Protein AF-A0A2P1K3U8-F1 (afdb_monomer_lite)

Secondary structure (DSSP, 8-state):
-EEEPTT--HHHHHHHHHHHTTT--SS--GGGGGS-HHHH--EEEEEEEPTT-SS-EEEEEE--GGGS-TT-HHHHHHHHHSSGGG-TTEEEE--------

Radius of gyration: 13.91 Å; chains: 1; bounding box: 30×32×32 Å

InterPro domains:
  IPR017443 Ribulose bisphosphate carboxylase, large subunit, ferrodoxin-like N-terminal [PF02788] (1-101)
  IPR033966 RuBisCO [PTHR42704] (1-101)
  IPR036422 RuBisCO large subunit, N-terminal domain superfamily [G3DSA:3.30.70.150] (1-101)
  IPR036422 RuBisCO large subunit, N-terminal domain superfamily [SSF54966] (1-101)

Organism: NCBI:txid2115966

pLDDT: mean 97.35, std 1.33, range [89.94, 98.69]

Foldseek 3Di:
DFFFDPPQDVQNLLQLLQQQLWPHDPDDDPCCVVDPCVQTGKDQDDKADDPPDDRDIDTDIDGHPVQADPPCPPSNCCRNPNCSQVDPRTPGDDDDDDDDD

Sequence (101 aa):
RVTPQPGVPPEEAGAAVAAESSTGTWTTVWTDGLTSLDRYKGRCYRIERVVGEKDQYIAYVAYPLDLFEEGSVTNMFTSIVGNVFGFKALRALRLEDLRVP

Structure (mmCIF, N/CA/C/O backbone):
data_AF-A0A2P1K3U8-F1
#
_entry.id   AF-A0A2P1K3U8-F1
#
loop_
_atom_site.group_PDB
_atom_site.id
_atom_site.type_symbol
_atom_site.label_atom_id
_atom_site.label_alt_id
_atom_site.label_comp_id
_atom_site.label_asym_id
_atom_site.label_entity_id
_atom_site.label_seq_id
_atom_site.pdbx_PDB_ins_code
_atom_site.Cartn_x
_atom_site.Cartn_y
_atom_site.Cartn_z
_atom_site.occupancy
_atom_site.B_iso_or_equiv
_atom_site.auth_seq_id
_atom_site.auth_comp_id
_atom_site.auth_asym_id
_atom_site.auth_atom_id
_atom_site.pdbx_PDB_model_num
ATOM 1 N N . ARG A 1 1 ? -4.483 -7.759 6.659 1.00 97.75 1 ARG A N 1
ATOM 2 C CA . ARG A 1 1 ? -5.226 -7.304 7.856 1.00 97.75 1 ARG A CA 1
ATOM 3 C C . ARG A 1 1 ? -4.502 -6.125 8.485 1.00 97.75 1 ARG A C 1
ATOM 5 O O . ARG A 1 1 ? -3.336 -6.259 8.831 1.00 97.75 1 ARG A O 1
ATOM 12 N N . VAL A 1 2 ? -5.182 -4.990 8.599 1.00 98.06 2 VAL A N 1
ATOM 13 C CA . VAL A 1 2 ? -4.652 -3.702 9.057 1.00 98.06 2 VAL A CA 1
ATOM 14 C C . VAL A 1 2 ? -5.410 -3.279 10.313 1.00 98.06 2 VAL A C 1
ATOM 16 O O . VAL A 1 2 ? -6.641 -3.320 10.325 1.00 98.06 2 VAL A O 1
ATOM 19 N N . THR A 1 3 ? -4.682 -2.839 11.336 1.00 98.44 3 THR A N 1
ATOM 20 C CA . THR A 1 3 ? -5.242 -2.220 12.543 1.00 98.44 3 THR A CA 1
ATOM 21 C C . THR A 1 3 ? -4.656 -0.812 12.680 1.00 98.44 3 THR A C 1
ATOM 23 O O . THR A 1 3 ? -3.539 -0.671 13.187 1.00 98.44 3 THR A O 1
ATOM 26 N N . PRO A 1 4 ? -5.361 0.240 12.228 1.00 98.19 4 PRO A N 1
ATOM 27 C CA . PRO A 1 4 ? -4.877 1.617 12.319 1.00 98.19 4 PRO A CA 1
ATOM 28 C C . PRO A 1 4 ? -4.755 2.108 13.770 1.00 98.19 4 PRO A C 1
ATOM 30 O O . PRO A 1 4 ? -5.384 1.561 14.689 1.00 98.19 4 PRO A O 1
ATOM 33 N N . GLN A 1 5 ? -3.958 3.157 13.983 1.00 98.25 5 GLN A N 1
ATOM 34 C CA . GLN A 1 5 ? -4.006 3.945 15.217 1.00 98.25 5 GLN A CA 1
ATOM 35 C C . GLN A 1 5 ? -5.350 4.680 15.356 1.00 98.25 5 GLN A C 1
ATOM 37 O O . GLN A 1 5 ? -5.978 5.009 14.346 1.00 98.25 5 GLN A O 1
ATOM 42 N N . PRO A 1 6 ? -5.803 4.979 16.588 1.00 97.50 6 PRO A N 1
ATOM 43 C CA . PRO A 1 6 ? -6.962 5.840 16.799 1.00 97.50 6 PRO A CA 1
ATOM 44 C C . PRO A 1 6 ? -6.809 7.174 16.057 1.00 97.50 6 PRO A C 1
ATOM 46 O O . PRO A 1 6 ? -5.775 7.829 16.157 1.00 97.50 6 PRO A O 1
ATOM 49 N N . GLY A 1 7 ? -7.842 7.568 15.311 1.00 96.94 7 GLY A N 1
ATOM 50 C CA . GLY A 1 7 ? -7.846 8.801 14.517 1.00 96.94 7 GLY A CA 1
ATOM 51 C C . GLY A 1 7 ? -7.241 8.681 13.115 1.00 96.94 7 GLY A C 1
ATOM 52 O O . GLY A 1 7 ? -7.403 9.609 12.331 1.00 96.94 7 GLY A O 1
ATOM 53 N N . VAL A 1 8 ? -6.609 7.554 12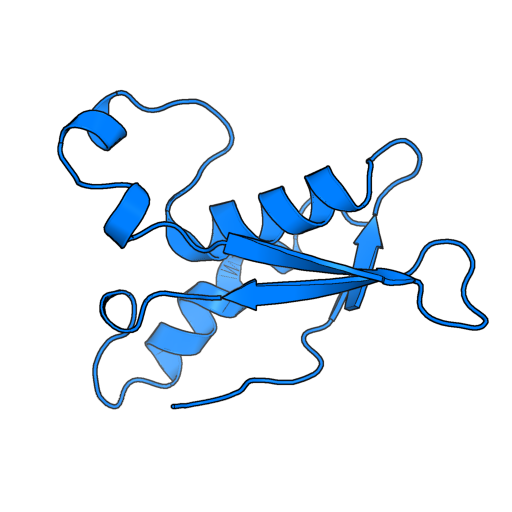.764 1.00 98.19 8 VAL A N 1
ATOM 54 C CA . VAL A 1 8 ? -6.150 7.284 11.392 1.00 98.19 8 VAL A CA 1
ATOM 55 C C . VAL A 1 8 ? -7.281 6.602 10.609 1.00 98.19 8 VAL A C 1
ATOM 57 O O . VAL A 1 8 ? -7.699 5.507 11.002 1.00 98.19 8 VAL A O 1
ATOM 60 N N . PRO A 1 9 ? -7.791 7.203 9.515 1.00 98.06 9 PRO A N 1
ATOM 61 C CA . PRO A 1 9 ? -8.798 6.565 8.671 1.00 98.06 9 PRO A CA 1
ATOM 62 C C . PRO A 1 9 ? -8.276 5.252 8.067 1.00 98.06 9 PRO A C 1
ATOM 64 O O . PRO A 1 9 ? -7.098 5.173 7.704 1.00 98.06 9 PRO A O 1
ATOM 67 N N . PRO A 1 10 ? -9.115 4.212 7.924 1.00 97.56 10 PRO A N 1
ATOM 68 C CA . PRO A 1 10 ? -8.686 2.960 7.309 1.00 97.56 10 PRO A CA 1
ATOM 69 C C . PRO A 1 10 ? -8.258 3.144 5.845 1.00 97.56 10 PRO A C 1
ATOM 71 O O . PRO A 1 10 ? -7.341 2.456 5.400 1.00 97.56 10 PRO A O 1
ATOM 74 N N . GLU A 1 11 ? -8.856 4.096 5.123 1.00 98.25 11 GLU A N 1
ATOM 75 C CA . GLU A 1 11 ? -8.476 4.480 3.760 1.00 98.25 11 GLU A CA 1
ATOM 76 C C . GLU A 1 11 ? -7.039 4.997 3.702 1.00 98.25 11 GLU A C 1
ATOM 78 O O . GLU A 1 11 ? -6.252 4.522 2.885 1.00 98.25 11 GLU A O 1
ATOM 83 N N . GLU A 1 12 ? -6.678 5.891 4.624 1.00 98.19 12 GLU A N 1
ATOM 84 C CA . GLU A 1 12 ? -5.324 6.435 4.743 1.00 98.19 12 GLU A CA 1
ATOM 85 C C . GLU A 1 12 ? -4.325 5.344 5.141 1.00 98.19 12 GLU A C 1
ATOM 87 O O . GLU A 1 12 ? -3.251 5.231 4.559 1.00 98.19 12 GLU A O 1
ATOM 92 N N . ALA A 1 13 ? -4.696 4.471 6.082 1.00 98.06 13 ALA A N 1
ATOM 93 C CA . ALA A 1 13 ? -3.859 3.344 6.482 1.00 98.06 13 ALA A CA 1
ATOM 94 C C . ALA A 1 13 ? -3.591 2.377 5.313 1.00 98.06 13 ALA A C 1
ATOM 96 O O . ALA A 1 13 ? -2.463 1.923 5.129 1.00 98.06 13 ALA A O 1
ATOM 97 N N . GLY A 1 14 ? -4.612 2.072 4.506 1.00 98.00 14 GLY A N 1
ATOM 98 C CA . GLY A 1 14 ? -4.469 1.243 3.309 1.00 98.00 14 GLY A CA 1
ATOM 99 C C . GLY A 1 14 ? -3.639 1.921 2.216 1.00 98.00 14 GLY A C 1
ATOM 100 O O . GLY A 1 14 ? -2.808 1.266 1.586 1.00 98.00 14 GLY A O 1
ATOM 101 N N . ALA A 1 15 ? -3.827 3.227 2.013 1.00 98.19 15 ALA A N 1
ATOM 102 C CA . ALA A 1 15 ? -3.049 4.017 1.064 1.00 98.19 15 ALA A CA 1
ATOM 103 C C . ALA A 1 15 ? -1.570 4.106 1.469 1.00 98.19 15 ALA A C 1
ATOM 105 O O . ALA A 1 15 ? -0.707 3.891 0.622 1.00 98.19 15 ALA A O 1
ATOM 106 N N . ALA A 1 16 ? -1.273 4.328 2.752 1.00 98.00 16 ALA A N 1
ATOM 107 C CA . ALA A 1 16 ? 0.089 4.367 3.280 1.00 98.00 16 ALA A CA 1
ATOM 108 C C . ALA A 1 16 ? 0.815 3.029 3.082 1.00 98.00 16 ALA A C 1
ATOM 110 O O . ALA A 1 16 ? 1.949 3.008 2.609 1.00 98.00 16 ALA A O 1
ATOM 111 N N . VAL A 1 17 ? 0.139 1.907 3.369 1.00 98.25 17 VAL A N 1
ATOM 112 C CA . VAL A 1 17 ? 0.684 0.567 3.101 1.00 98.25 17 VAL A CA 1
ATOM 113 C C . VAL A 1 17 ? 0.990 0.412 1.614 1.00 98.25 17 VAL A C 1
ATOM 115 O O . VAL A 1 17 ? 2.091 -0.001 1.276 1.00 98.25 17 VAL A O 1
ATOM 118 N N . ALA A 1 18 ? 0.059 0.766 0.722 1.00 98.31 18 ALA A N 1
ATOM 119 C CA . ALA A 1 18 ? 0.259 0.637 -0.722 1.00 98.31 18 ALA A CA 1
ATOM 120 C C . ALA A 1 18 ? 1.393 1.531 -1.251 1.00 98.31 18 ALA A C 1
ATOM 122 O O . ALA A 1 18 ? 2.176 1.091 -2.092 1.00 98.31 18 ALA A O 1
ATOM 123 N N . ALA A 1 19 ? 1.497 2.764 -0.758 1.00 97.81 19 ALA A N 1
ATOM 124 C CA . ALA A 1 19 ? 2.525 3.714 -1.161 1.00 97.81 19 ALA A CA 1
ATOM 125 C C . ALA A 1 19 ? 3.925 3.216 -0.773 1.00 97.81 19 ALA A C 1
ATOM 127 O O . ALA A 1 19 ? 4.784 3.064 -1.635 1.00 97.81 19 ALA A O 1
ATOM 128 N N . GLU A 1 20 ? 4.133 2.883 0.499 1.00 98.00 20 GLU A N 1
ATOM 129 C CA . GLU A 1 20 ? 5.462 2.588 1.066 1.00 98.00 20 GLU A CA 1
ATOM 130 C C . GLU A 1 20 ? 5.929 1.139 0.845 1.00 98.00 20 GLU A C 1
ATOM 132 O O . GLU A 1 20 ? 7.043 0.770 1.210 1.00 98.00 20 GLU A O 1
ATOM 137 N N . SER A 1 21 ? 5.090 0.317 0.212 1.00 98.25 21 SER A N 1
ATOM 138 C CA . SER A 1 21 ? 5.458 -0.993 -0.353 1.00 98.25 21 SER A CA 1
ATOM 139 C C . SER A 1 21 ? 5.594 -0.976 -1.882 1.00 98.25 21 SER A C 1
ATOM 141 O O . SER A 1 21 ? 5.736 -2.028 -2.506 1.00 98.25 21 SER A O 1
ATOM 143 N N . SER A 1 22 ? 5.530 0.207 -2.507 1.00 98.06 22 SER A N 1
ATOM 144 C CA . SER A 1 22 ? 5.732 0.376 -3.949 1.00 98.06 22 SER A CA 1
ATOM 145 C C . SER A 1 22 ? 6.682 1.532 -4.266 1.00 98.06 22 SER A C 1
ATOM 147 O O . SER A 1 22 ? 7.871 1.300 -4.456 1.00 98.06 22 SER A O 1
ATOM 149 N N . THR A 1 23 ? 6.187 2.770 -4.338 1.00 97.81 23 THR A N 1
ATOM 150 C CA . THR A 1 23 ? 6.950 3.919 -4.864 1.00 97.81 23 THR A CA 1
ATOM 151 C C . THR A 1 23 ? 6.865 5.188 -4.018 1.00 97.81 23 THR A C 1
ATOM 153 O O . THR A 1 23 ? 7.515 6.173 -4.348 1.00 97.81 23 THR A O 1
ATOM 156 N N . GLY A 1 24 ? 6.024 5.219 -2.985 1.00 96.56 24 GLY A N 1
ATOM 157 C CA . GLY A 1 24 ? 5.754 6.423 -2.201 1.00 96.56 24 GLY A CA 1
ATOM 158 C C . GLY A 1 24 ? 6.685 6.602 -1.004 1.00 96.56 24 GLY A C 1
ATOM 159 O O . GLY A 1 24 ? 7.270 5.647 -0.502 1.00 96.56 24 GLY A O 1
ATOM 160 N N . THR A 1 25 ? 6.770 7.844 -0.528 1.00 97.06 25 THR A N 1
ATOM 161 C CA . THR A 1 25 ? 7.406 8.212 0.743 1.00 97.06 25 THR A CA 1
ATOM 162 C C . THR A 1 25 ? 6.576 9.286 1.462 1.00 97.06 25 THR A C 1
ATOM 164 O O . THR A 1 25 ? 5.560 9.748 0.944 1.00 97.06 25 THR A O 1
ATOM 167 N N . TRP A 1 26 ? 7.002 9.708 2.652 1.00 96.38 26 TRP A N 1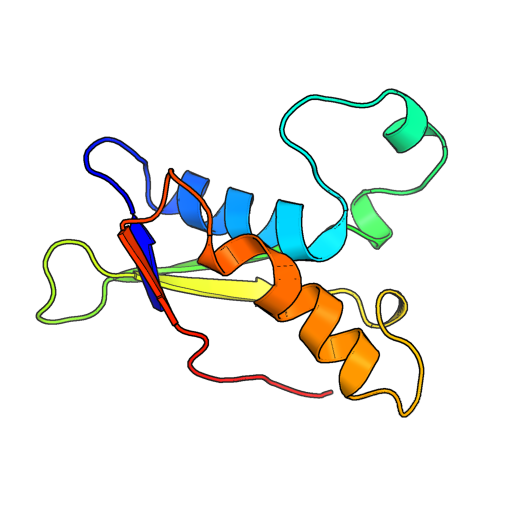
ATOM 168 C CA . TRP A 1 26 ? 6.269 10.604 3.559 1.00 96.38 26 TRP A CA 1
ATOM 169 C C . TRP A 1 26 ? 6.069 12.048 3.060 1.00 96.38 26 TRP A C 1
ATOM 171 O O . TRP A 1 26 ? 5.319 12.808 3.671 1.00 96.38 26 TRP A O 1
ATOM 181 N N . THR A 1 27 ? 6.748 12.454 1.989 1.00 97.44 27 THR A N 1
ATOM 182 C CA . THR A 1 27 ? 6.612 13.780 1.375 1.00 97.44 27 THR A CA 1
ATOM 183 C C . THR A 1 27 ? 6.671 13.664 -0.142 1.00 97.44 27 THR A C 1
ATOM 185 O O . THR A 1 27 ? 7.256 12.723 -0.677 1.00 97.44 27 THR A O 1
ATOM 188 N N . THR A 1 28 ? 6.080 14.624 -0.849 1.00 97.25 28 THR A N 1
ATOM 189 C CA . THR A 1 28 ? 6.138 14.666 -2.312 1.00 97.25 28 THR A CA 1
ATOM 190 C C . THR A 1 28 ? 7.576 14.844 -2.782 1.00 97.25 28 THR A C 1
ATOM 192 O O . THR A 1 28 ? 8.306 15.704 -2.283 1.00 97.25 28 THR A O 1
ATOM 195 N N . VAL A 1 29 ? 7.964 14.069 -3.791 1.00 97.81 29 VAL A N 1
ATOM 196 C CA . VAL A 1 29 ? 9.278 14.164 -4.422 1.00 97.81 29 VAL A CA 1
ATOM 197 C C . VAL A 1 29 ? 9.113 14.551 -5.886 1.00 97.81 29 VAL A C 1
ATOM 199 O O . VAL A 1 29 ? 8.316 13.982 -6.622 1.00 97.81 29 VAL A O 1
ATOM 202 N N . TRP A 1 30 ? 9.867 15.552 -6.338 1.00 97.94 30 TRP A N 1
ATOM 203 C CA . TRP A 1 30 ? 9.762 16.050 -7.717 1.00 97.94 30 TRP A CA 1
ATOM 204 C C . TRP A 1 30 ? 10.150 14.989 -8.761 1.00 97.94 30 TRP A C 1
ATOM 206 O O . TRP A 1 30 ? 9.704 15.047 -9.906 1.00 97.94 30 TRP A O 1
ATOM 216 N N . THR A 1 31 ? 10.961 14.006 -8.359 1.00 97.69 31 THR A N 1
ATOM 217 C CA . THR A 1 31 ? 11.404 12.887 -9.196 1.00 97.69 31 THR A CA 1
ATOM 218 C C . THR A 1 31 ? 10.263 11.977 -9.634 1.00 97.69 31 THR A C 1
ATOM 220 O O . THR A 1 31 ? 10.421 11.270 -10.624 1.00 97.69 31 THR A O 1
ATOM 223 N N . ASP A 1 32 ? 9.100 12.043 -8.980 1.00 96.81 32 ASP A N 1
ATOM 224 C CA . ASP A 1 32 ? 7.885 11.375 -9.451 1.00 96.81 32 ASP A CA 1
ATOM 225 C C . ASP A 1 32 ? 7.523 11.797 -10.883 1.00 96.81 32 ASP A C 1
ATOM 227 O O . ASP A 1 32 ? 7.033 10.983 -11.660 1.00 96.81 32 ASP A O 1
ATOM 231 N N . GLY A 1 33 ? 7.833 13.043 -11.269 1.00 97.12 33 GLY A N 1
ATOM 232 C CA . GLY A 1 33 ? 7.615 13.562 -12.623 1.00 97.12 33 GLY A CA 1
ATOM 233 C C . GLY A 1 33 ? 8.571 13.012 -13.689 1.00 97.12 33 GLY A C 1
ATOM 234 O O . GLY A 1 33 ? 8.373 13.281 -14.871 1.00 97.12 33 GLY A O 1
ATOM 235 N N . LEU A 1 34 ? 9.601 12.251 -13.299 1.00 98.00 34 LEU A N 1
ATOM 236 C CA . LEU A 1 34 ? 10.531 11.595 -14.228 1.00 98.00 34 LEU A CA 1
ATOM 237 C C . LEU A 1 34 ? 10.063 10.195 -14.649 1.00 98.00 34 LEU A C 1
ATOM 239 O O . LEU A 1 34 ? 10.655 9.589 -15.539 1.00 98.00 34 LEU A O 1
ATOM 243 N N . THR A 1 35 ? 9.019 9.671 -14.009 1.00 96.88 35 THR A N 1
ATOM 244 C CA . THR A 1 35 ? 8.454 8.350 -14.283 1.00 96.88 35 THR A CA 1
ATOM 245 C C . THR A 1 35 ? 6.930 8.425 -14.378 1.00 96.88 35 THR A C 1
ATOM 247 O O . THR A 1 35 ? 6.311 9.456 -14.127 1.00 96.88 35 THR A O 1
ATOM 250 N N . SER A 1 36 ? 6.290 7.327 -14.772 1.00 96.12 36 SER A N 1
ATOM 251 C CA . SER A 1 36 ? 4.832 7.225 -14.772 1.00 96.12 36 SER A CA 1
ATOM 252 C C . SER A 1 36 ? 4.358 6.594 -13.466 1.00 96.12 36 SER A C 1
ATOM 254 O O . SER A 1 36 ? 4.284 5.369 -13.350 1.00 96.12 36 SER A O 1
ATOM 256 N N . LEU A 1 37 ? 3.990 7.423 -12.483 1.00 95.38 37 LEU A N 1
ATOM 257 C CA . LEU A 1 37 ? 3.384 6.927 -11.241 1.00 95.38 37 LEU A CA 1
ATOM 258 C C . LEU A 1 37 ? 2.140 6.073 -11.506 1.00 95.38 37 LEU A C 1
ATOM 260 O O . LEU A 1 37 ? 1.904 5.098 -10.802 1.00 95.38 37 LEU A O 1
ATOM 264 N N . ASP A 1 38 ? 1.355 6.381 -12.539 1.00 94.00 38 ASP A N 1
ATOM 265 C CA . ASP A 1 38 ? 0.183 5.572 -12.879 1.00 94.00 38 ASP A CA 1
ATOM 266 C C . ASP A 1 38 ? 0.531 4.149 -13.320 1.00 94.00 38 ASP A C 1
ATOM 268 O O . ASP A 1 38 ? -0.279 3.238 -13.117 1.00 94.00 38 ASP A O 1
ATOM 272 N N . ARG A 1 39 ? 1.732 3.939 -13.864 1.00 96.19 39 ARG A N 1
ATOM 273 C CA . ARG A 1 39 ? 2.236 2.604 -14.174 1.00 96.19 39 ARG A CA 1
ATOM 274 C C . ARG A 1 39 ? 2.747 1.885 -12.933 1.00 96.19 39 ARG A C 1
ATOM 276 O O . ARG A 1 39 ? 2.420 0.717 -12.772 1.00 96.19 39 ARG A O 1
ATOM 283 N N . TYR A 1 40 ? 3.529 2.557 -12.087 1.00 97.31 40 TYR A N 1
ATOM 284 C CA . TYR A 1 40 ? 4.323 1.889 -11.046 1.00 97.31 40 TYR A CA 1
ATOM 285 C C . TYR A 1 40 ? 3.711 1.904 -9.641 1.00 97.31 40 TYR A C 1
ATOM 287 O O . TYR A 1 40 ? 4.094 1.082 -8.814 1.00 97.31 40 TYR A O 1
ATOM 295 N N . LYS A 1 41 ? 2.745 2.782 -9.345 1.00 97.56 41 LYS A N 1
ATOM 296 C CA . LYS A 1 41 ? 2.184 2.871 -7.990 1.00 97.56 41 LYS A CA 1
ATOM 297 C C . LYS A 1 41 ? 1.364 1.631 -7.624 1.00 97.56 41 LYS A C 1
ATOM 299 O O . LYS A 1 41 ? 0.456 1.226 -8.362 1.00 97.56 41 LYS A O 1
ATOM 304 N N . GLY A 1 42 ? 1.634 1.084 -6.441 1.00 97.88 42 GLY A N 1
ATOM 305 C CA . GLY A 1 42 ? 0.730 0.162 -5.766 1.00 97.88 42 GLY A CA 1
ATOM 306 C C . GLY A 1 42 ? -0.580 0.871 -5.418 1.00 97.88 42 GLY A C 1
ATOM 307 O O . GLY A 1 42 ? -0.602 2.072 -5.141 1.00 97.88 42 GLY A O 1
ATOM 308 N N . ARG A 1 43 ? -1.703 0.152 -5.465 1.00 98.25 43 ARG A N 1
ATOM 309 C CA . ARG A 1 43 ? -3.035 0.735 -5.231 1.00 98.25 43 ARG A CA 1
ATOM 310 C C . ARG A 1 43 ? -3.824 -0.087 -4.226 1.00 98.25 43 ARG A C 1
ATOM 312 O O . ARG A 1 43 ? -4.132 -1.247 -4.491 1.00 98.25 43 ARG A O 1
ATOM 319 N N . CYS A 1 44 ? -4.213 0.532 -3.114 1.00 98.44 44 CYS A N 1
ATOM 320 C CA . CYS A 1 44 ? -5.274 -0.000 -2.264 1.00 98.44 44 CYS A CA 1
ATOM 321 C C . CYS A 1 44 ? -6.619 0.239 -2.965 1.00 98.44 44 CYS A C 1
ATOM 323 O O . CYS A 1 44 ? -7.027 1.387 -3.128 1.00 98.44 44 CYS A O 1
ATOM 325 N N . TYR A 1 45 ? -7.276 -0.820 -3.439 1.00 98.19 45 TYR A N 1
ATOM 326 C CA . TYR A 1 45 ? -8.482 -0.699 -4.277 1.00 98.19 45 TYR A CA 1
ATOM 327 C C . TYR A 1 45 ? -9.773 -1.118 -3.568 1.00 98.19 45 TYR A C 1
ATOM 329 O O . TYR A 1 45 ? -10.866 -0.849 -4.065 1.00 98.19 45 TYR A O 1
ATOM 337 N N . ARG A 1 46 ? -9.667 -1.799 -2.425 1.00 98.31 46 ARG A N 1
ATOM 338 C CA . ARG A 1 46 ? -10.808 -2.244 -1.619 1.00 98.31 46 ARG A CA 1
ATOM 339 C C . ARG A 1 46 ? -10.393 -2.325 -0.161 1.00 98.31 46 ARG A C 1
ATOM 341 O O . ARG A 1 46 ? -9.293 -2.782 0.149 1.00 98.31 46 ARG A O 1
ATOM 348 N N . ILE A 1 47 ? -11.288 -1.904 0.724 1.00 98.25 47 ILE A N 1
ATOM 349 C CA . ILE A 1 47 ? -11.116 -1.997 2.171 1.00 98.25 47 ILE A CA 1
ATOM 350 C C . ILE A 1 47 ? -12.407 -2.529 2.766 1.00 98.25 47 ILE A C 1
ATOM 352 O O . ILE A 1 47 ? -13.488 -2.029 2.466 1.00 98.25 47 ILE A O 1
ATOM 356 N N . GLU A 1 48 ? -12.287 -3.538 3.618 1.00 98.00 48 GLU A N 1
ATOM 357 C CA . GLU A 1 48 ? -13.428 -4.168 4.273 1.00 98.00 48 GLU A CA 1
ATOM 358 C C . GLU A 1 48 ? -13.223 -4.247 5.769 1.00 98.00 48 GLU A C 1
ATOM 360 O O . GLU A 1 48 ? -12.114 -4.484 6.244 1.00 98.00 48 GLU A O 1
ATOM 365 N N . ARG A 1 49 ? -14.306 -4.087 6.526 1.00 97.44 49 ARG A N 1
ATOM 366 C CA . ARG A 1 49 ? -14.282 -4.333 7.965 1.00 97.44 49 ARG A CA 1
ATOM 367 C C . ARG A 1 49 ? -14.181 -5.825 8.241 1.00 97.44 49 ARG A C 1
ATOM 369 O O . ARG A 1 49 ? -14.883 -6.626 7.631 1.0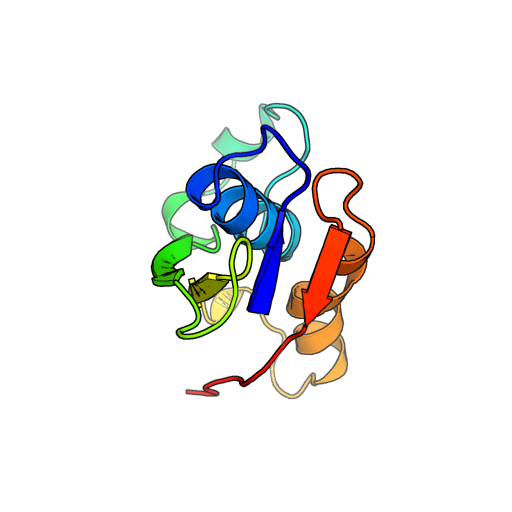0 97.44 49 ARG A O 1
ATOM 376 N N . VAL A 1 50 ? -13.351 -6.187 9.211 1.00 97.81 50 VAL A N 1
ATOM 377 C CA . VAL A 1 50 ? -13.340 -7.546 9.750 1.00 97.81 50 VAL A CA 1
ATOM 378 C C . VAL A 1 50 ? -14.560 -7.711 10.657 1.00 97.81 50 VAL A C 1
ATOM 380 O O . VAL A 1 50 ? -14.714 -6.996 11.645 1.00 97.81 50 VAL A O 1
ATOM 383 N N . VAL A 1 51 ? -15.437 -8.659 10.329 1.00 95.44 51 VAL A N 1
ATOM 384 C CA . VAL A 1 51 ? -16.622 -8.962 11.145 1.00 95.44 51 VAL A CA 1
ATOM 385 C C . VAL A 1 51 ? -16.189 -9.450 12.530 1.00 95.44 51 VAL A C 1
ATOM 387 O O . VAL A 1 51 ? -15.330 -10.319 12.641 1.00 95.44 51 VAL A O 1
ATOM 390 N N . GLY A 1 52 ? -16.791 -8.891 13.582 1.00 95.00 52 GLY A N 1
ATOM 391 C CA . GLY A 1 52 ? -16.477 -9.226 14.977 1.00 95.00 52 GLY A CA 1
ATOM 392 C C . GLY A 1 52 ? -15.330 -8.417 15.592 1.00 95.00 52 GLY A C 1
ATOM 393 O O . GLY A 1 52 ? -15.152 -8.461 16.804 1.00 95.00 52 GLY A O 1
ATOM 394 N N . GLU A 1 53 ? -14.609 -7.622 14.800 1.00 95.44 53 GLU A N 1
ATOM 395 C CA . GLU A 1 53 ? -13.518 -6.764 15.265 1.00 95.44 53 GLU A CA 1
ATOM 396 C C . GLU A 1 53 ? -13.904 -5.283 15.151 1.00 95.44 53 GLU A C 1
ATOM 398 O O . GLU A 1 53 ? -14.509 -4.854 14.169 1.00 95.44 53 GLU A O 1
ATOM 403 N N . LYS A 1 54 ? -13.549 -4.470 16.153 1.00 89.94 54 LYS A N 1
ATOM 404 C CA . LYS A 1 54 ? -13.972 -3.057 16.202 1.00 89.94 54 LYS A CA 1
ATOM 405 C C . LYS A 1 54 ? -13.196 -2.160 15.227 1.00 89.94 54 LYS A C 1
ATOM 407 O O . LYS A 1 54 ? -13.794 -1.324 14.554 1.00 89.94 54 LYS A O 1
ATOM 412 N N . ASP A 1 55 ? -11.878 -2.355 15.157 1.00 94.94 55 ASP A N 1
ATOM 413 C CA . ASP A 1 55 ? -10.940 -1.453 14.471 1.00 94.94 55 ASP A CA 1
ATOM 414 C C . ASP A 1 55 ? -10.006 -2.194 13.494 1.00 94.94 55 ASP A C 1
ATOM 416 O O . ASP A 1 55 ? -8.899 -1.728 13.218 1.00 94.94 55 ASP A O 1
ATOM 420 N N . GLN A 1 56 ? -10.411 -3.371 13.009 1.00 98.06 56 GLN A N 1
ATOM 421 C CA . GLN A 1 56 ? -9.617 -4.152 12.060 1.00 98.06 56 GLN A CA 1
ATOM 422 C C . GLN A 1 56 ? -10.243 -4.166 10.672 1.00 98.06 56 GLN A C 1
ATOM 424 O O . GLN A 1 56 ? -11.461 -4.283 10.510 1.00 98.06 56 GLN A O 1
ATOM 429 N N . TYR A 1 57 ? -9.373 -4.115 9.668 1.00 98.44 57 TYR A N 1
ATOM 430 C CA . TYR A 1 57 ? -9.758 -4.034 8.269 1.00 98.44 57 TYR A CA 1
ATOM 431 C C . TYR A 1 57 ? -8.938 -5.001 7.408 1.00 98.44 57 TYR A C 1
ATOM 433 O O . TYR A 1 57 ? -7.783 -5.317 7.711 1.00 98.44 57 TYR A O 1
ATOM 441 N N . ILE A 1 58 ? -9.511 -5.462 6.303 1.00 98.56 58 ILE A N 1
ATOM 442 C CA . ILE A 1 58 ? -8.782 -6.098 5.207 1.00 98.56 58 ILE A CA 1
ATOM 443 C C . ILE A 1 58 ? -8.610 -5.052 4.112 1.00 98.56 58 ILE A C 1
ATOM 445 O O . ILE A 1 58 ? -9.586 -4.631 3.502 1.00 98.56 58 ILE A O 1
ATOM 449 N N . ALA A 1 59 ? -7.369 -4.620 3.896 1.00 98.44 59 ALA A N 1
ATOM 450 C CA . ALA A 1 59 ? -6.994 -3.764 2.779 1.00 98.44 59 ALA A CA 1
ATOM 451 C C . ALA A 1 59 ? -6.448 -4.638 1.647 1.00 98.44 59 ALA A C 1
ATOM 453 O O . ALA A 1 59 ? -5.537 -5.439 1.871 1.00 98.44 59 ALA A O 1
ATOM 454 N N . TYR A 1 60 ? -7.010 -4.484 0.453 1.00 98.69 60 TYR A N 1
ATOM 455 C CA . TYR A 1 60 ? -6.579 -5.183 -0.749 1.00 98.69 60 TYR A CA 1
ATOM 456 C C . TYR A 1 60 ? -5.699 -4.255 -1.580 1.00 98.69 60 TYR A C 1
ATOM 458 O O . TYR A 1 60 ? -6.158 -3.208 -2.043 1.00 98.69 60 TYR A O 1
ATOM 466 N N . VAL A 1 61 ? -4.442 -4.653 -1.776 1.00 98.62 61 VAL A N 1
ATOM 467 C CA .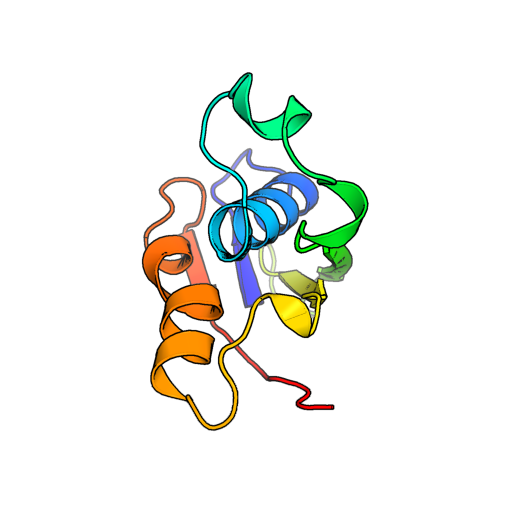 VAL A 1 61 ? -3.442 -3.877 -2.516 1.00 98.62 61 VAL A CA 1
ATOM 468 C C . VAL A 1 61 ? -3.076 -4.606 -3.805 1.00 98.62 61 VAL A C 1
ATOM 470 O O . VAL A 1 61 ? -2.810 -5.806 -3.787 1.00 98.62 61 VAL A O 1
ATOM 473 N N . ALA A 1 62 ? -3.089 -3.883 -4.922 1.00 98.56 62 ALA A N 1
ATOM 474 C CA . ALA A 1 62 ? -2.632 -4.365 -6.220 1.00 98.56 62 ALA A CA 1
ATOM 475 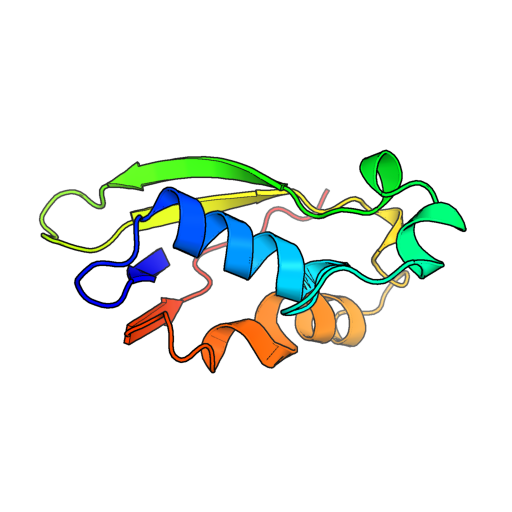C C . ALA A 1 62 ? -1.276 -3.741 -6.565 1.00 98.56 62 ALA A C 1
ATOM 477 O O . ALA A 1 62 ? -1.116 -2.522 -6.458 1.00 98.56 62 ALA A O 1
ATOM 478 N N . TYR A 1 63 ? -0.339 -4.574 -7.019 1.00 98.56 63 TYR A N 1
ATOM 479 C CA . TYR A 1 63 ? 1.005 -4.181 -7.435 1.00 98.56 63 TYR A CA 1
ATOM 480 C C . TYR A 1 63 ? 1.197 -4.484 -8.929 1.00 98.56 63 TYR A C 1
ATOM 482 O O . TYR A 1 63 ? 0.829 -5.577 -9.369 1.00 98.56 63 TYR A O 1
ATOM 490 N N . PRO A 1 64 ? 1.748 -3.552 -9.722 1.00 98.06 64 PRO A N 1
ATOM 491 C CA . PRO A 1 64 ? 2.184 -3.833 -11.089 1.00 98.06 64 PRO A CA 1
ATOM 492 C C . PRO A 1 64 ? 3.261 -4.927 -11.124 1.00 98.06 64 PRO A C 1
ATOM 494 O O . PRO A 1 64 ? 4.157 -4.924 -10.283 1.00 98.06 64 PRO A O 1
ATOM 497 N N . LEU A 1 65 ? 3.197 -5.833 -12.109 1.00 97.94 65 LEU A N 1
ATOM 498 C CA . LEU A 1 65 ? 4.159 -6.939 -12.240 1.00 97.94 65 LEU A CA 1
ATOM 499 C C . LEU A 1 65 ? 5.599 -6.435 -12.417 1.00 97.94 65 LEU A C 1
ATOM 501 O O . LEU A 1 65 ? 6.508 -6.978 -11.804 1.00 97.94 65 LEU A O 1
ATOM 505 N N . ASP A 1 66 ? 5.774 -5.345 -13.169 1.00 97.56 66 ASP A N 1
ATOM 506 C CA . ASP A 1 66 ? 7.070 -4.715 -13.459 1.00 97.56 66 ASP A CA 1
ATOM 507 C C . ASP A 1 66 ? 7.826 -4.202 -12.212 1.00 97.56 66 ASP A C 1
ATOM 509 O O . ASP A 1 66 ? 8.962 -3.753 -12.336 1.00 97.56 66 ASP A O 1
ATOM 513 N N . LEU A 1 67 ? 7.208 -4.206 -11.022 1.00 97.56 67 LEU A N 1
ATOM 514 C CA . LEU A 1 67 ? 7.902 -3.891 -9.767 1.00 97.56 67 LEU A CA 1
ATOM 515 C C . LEU A 1 67 ? 8.786 -5.038 -9.268 1.00 97.56 67 LEU A C 1
ATOM 517 O O . LEU A 1 67 ? 9.628 -4.810 -8.398 1.00 97.56 67 LEU A O 1
ATOM 521 N N . PHE A 1 68 ? 8.557 -6.255 -9.760 1.00 98.31 68 PHE A N 1
ATOM 522 C CA . PHE A 1 68 ? 9.153 -7.460 -9.210 1.00 98.31 68 PHE A CA 1
ATOM 523 C C . PHE A 1 68 ? 10.194 -8.056 -10.148 1.00 98.31 68 PHE A C 1
ATOM 525 O O . PHE A 1 68 ? 9.963 -8.216 -11.342 1.00 98.31 68 PHE A O 1
ATOM 532 N N . GLU A 1 69 ? 11.330 -8.424 -9.569 1.00 98.50 69 GLU A N 1
ATOM 533 C CA . GLU A 1 69 ? 12.397 -9.151 -10.255 1.00 98.50 69 GLU A CA 1
ATOM 534 C C . GLU A 1 69 ? 11.976 -10.604 -10.531 1.00 98.50 69 GLU A C 1
ATOM 536 O O . GLU A 1 69 ? 11.473 -11.308 -9.645 1.00 98.50 69 GLU A O 1
ATOM 541 N N . GLU A 1 70 ? 12.209 -11.082 -11.755 1.00 98.25 70 GLU A N 1
ATOM 542 C CA . GLU A 1 70 ? 11.832 -12.433 -12.154 1.00 98.25 70 GLU A CA 1
ATOM 543 C C . GLU A 1 70 ? 12.548 -13.505 -11.316 1.00 98.25 70 GLU A C 1
ATOM 545 O O . GLU A 1 70 ? 13.764 -13.503 -11.140 1.00 98.25 70 GLU A O 1
ATOM 550 N N . GLY A 1 71 ? 11.782 -14.472 -10.798 1.00 97.31 71 GLY A N 1
ATOM 551 C CA . GLY A 1 71 ? 12.324 -15.589 -10.013 1.00 97.31 71 GLY A CA 1
ATOM 552 C C . GLY A 1 71 ? 12.812 -15.222 -8.604 1.00 97.31 71 GLY A C 1
ATOM 553 O O . GLY A 1 71 ? 13.345 -16.087 -7.908 1.00 97.31 71 GLY A O 1
ATOM 554 N N . SER A 1 72 ? 12.607 -13.981 -8.148 1.00 98.06 72 SER A N 1
ATOM 555 C CA . SER A 1 72 ? 13.147 -13.472 -6.883 1.00 98.06 72 SER A CA 1
ATOM 556 C C . SER A 1 72 ? 12.063 -13.320 -5.810 1.00 98.06 72 SER A C 1
ATOM 558 O O . SER A 1 72 ? 11.446 -12.268 -5.634 1.00 98.06 72 SER A O 1
ATOM 560 N N . VAL A 1 73 ? 11.852 -14.379 -5.018 1.00 97.69 73 VAL A N 1
ATOM 561 C CA . VAL A 1 73 ? 10.973 -14.313 -3.828 1.00 97.69 73 VAL A CA 1
ATOM 562 C C . VAL A 1 73 ? 11.483 -13.265 -2.835 1.00 97.69 73 VAL A C 1
ATOM 564 O O . VAL A 1 73 ? 10.688 -12.576 -2.198 1.00 97.69 73 VAL A O 1
ATOM 567 N N . THR A 1 74 ? 12.806 -13.107 -2.737 1.00 98.19 74 THR A N 1
ATOM 568 C CA . THR A 1 74 ? 13.445 -12.085 -1.905 1.00 98.19 74 THR A CA 1
ATOM 569 C C . THR A 1 74 ? 12.980 -10.689 -2.300 1.00 98.19 74 THR A C 1
ATOM 571 O O . THR A 1 74 ? 12.467 -9.975 -1.444 1.00 98.19 74 THR A O 1
ATOM 574 N N . ASN A 1 75 ? 13.082 -10.321 -3.583 1.00 98.25 75 ASN A N 1
ATOM 575 C CA . ASN A 1 75 ? 12.639 -9.016 -4.068 1.00 98.25 75 ASN A CA 1
ATOM 576 C C . ASN A 1 75 ? 11.146 -8.778 -3.781 1.00 98.25 75 ASN A C 1
ATOM 578 O O . ASN A 1 75 ? 10.782 -7.733 -3.241 1.00 98.25 75 ASN A O 1
ATOM 582 N N . MET A 1 76 ? 10.297 -9.781 -4.036 1.00 97.94 76 MET A N 1
ATOM 583 C CA . MET A 1 76 ? 8.861 -9.689 -3.760 1.00 97.94 76 MET A CA 1
ATOM 584 C C . MET A 1 76 ? 8.568 -9.378 -2.285 1.00 97.94 76 MET A C 1
ATOM 586 O O . MET A 1 76 ? 7.782 -8.478 -1.981 1.00 97.94 76 MET A O 1
ATOM 590 N N . PHE A 1 77 ? 9.210 -10.088 -1.353 1.00 97.50 77 PHE A N 1
ATOM 591 C CA . PHE A 1 77 ? 9.010 -9.854 0.079 1.00 97.50 77 PHE A CA 1
ATOM 592 C C . PHE A 1 77 ? 9.639 -8.538 0.552 1.00 97.50 77 PHE A C 1
ATOM 594 O O . PHE A 1 77 ? 9.046 -7.860 1.393 1.00 97.50 77 PHE A O 1
ATOM 601 N N . THR A 1 78 ? 10.782 -8.129 -0.003 1.00 97.75 78 THR A N 1
ATOM 602 C CA . THR A 1 78 ? 11.388 -6.826 0.306 1.00 97.75 78 THR A CA 1
ATOM 603 C C . THR A 1 78 ? 10.420 -5.682 0.010 1.00 97.75 78 THR A C 1
ATOM 605 O O . THR A 1 78 ? 10.279 -4.793 0.846 1.00 97.75 78 THR A O 1
ATOM 608 N N . SER A 1 79 ? 9.697 -5.736 -1.109 1.00 96.50 79 SER A N 1
ATOM 609 C CA . SER A 1 79 ? 8.690 -4.725 -1.447 1.00 96.50 79 SER A CA 1
ATOM 610 C C . SER A 1 79 ? 7.442 -4.825 -0.561 1.00 96.50 79 SER A C 1
ATOM 612 O O . SER A 1 79 ? 7.067 -3.860 0.100 1.00 96.50 79 SER A O 1
ATOM 614 N N . ILE A 1 80 ? 6.806 -6.002 -0.490 1.00 96.94 80 ILE A N 1
ATOM 615 C CA . ILE A 1 80 ? 5.469 -6.152 0.120 1.00 96.94 80 ILE A CA 1
ATOM 616 C C . ILE A 1 80 ? 5.497 -6.039 1.649 1.00 96.94 80 ILE A C 1
ATOM 618 O O . ILE A 1 80 ? 4.554 -5.513 2.246 1.00 96.94 80 ILE A O 1
ATOM 622 N N . VAL A 1 81 ? 6.539 -6.559 2.304 1.00 95.69 81 VAL A N 1
ATOM 623 C CA . VAL A 1 81 ? 6.598 -6.631 3.774 1.00 95.69 81 VAL A CA 1
ATOM 624 C C . VAL A 1 81 ? 7.779 -5.884 4.391 1.00 95.69 81 VAL A C 1
ATOM 626 O O . VAL A 1 81 ? 7.882 -5.868 5.614 1.00 95.69 81 VAL A O 1
ATOM 629 N N . GLY A 1 82 ? 8.638 -5.245 3.587 1.00 94.00 82 GLY A N 1
ATOM 630 C CA . GLY A 1 82 ? 9.904 -4.664 4.050 1.00 94.00 82 GLY A CA 1
ATOM 631 C C . GLY A 1 82 ? 9.752 -3.644 5.178 1.00 94.00 82 GLY A C 1
ATOM 632 O O . GLY A 1 82 ? 10.227 -3.875 6.287 1.00 94.00 82 GLY A O 1
ATOM 633 N N . ASN A 1 83 ? 9.066 -2.528 4.911 1.00 95.06 83 ASN A N 1
ATOM 634 C CA . ASN A 1 83 ? 8.997 -1.398 5.853 1.00 95.06 83 ASN A CA 1
ATOM 635 C C . ASN A 1 83 ? 7.621 -1.224 6.513 1.00 95.06 83 ASN A C 1
ATOM 637 O O . ASN A 1 83 ? 7.515 -0.748 7.646 1.00 95.06 83 ASN A O 1
ATOM 641 N N . VAL A 1 84 ? 6.549 -1.624 5.822 1.00 95.94 84 VAL A N 1
ATOM 642 C CA . VAL A 1 84 ? 5.163 -1.251 6.163 1.00 95.94 84 VAL A CA 1
ATOM 643 C C . VAL A 1 84 ? 4.676 -1.771 7.520 1.00 95.94 84 VAL A C 1
ATOM 645 O O . VAL A 1 84 ? 3.786 -1.182 8.128 1.00 95.94 84 VAL A O 1
ATOM 648 N N . PHE A 1 85 ? 5.286 -2.834 8.050 1.00 96.50 85 PHE A N 1
ATOM 649 C CA . PHE A 1 85 ? 4.935 -3.397 9.361 1.00 96.50 85 PHE A CA 1
ATOM 650 C C . PHE A 1 85 ? 5.401 -2.528 10.539 1.00 96.50 85 PHE A C 1
ATOM 652 O O . PHE A 1 85 ? 4.864 -2.660 11.636 1.00 96.50 85 PHE A O 1
ATOM 659 N N . GLY A 1 86 ? 6.365 -1.627 10.320 1.00 95.25 86 GLY A N 1
ATOM 660 C CA . GLY A 1 86 ? 6.894 -0.707 11.332 1.00 95.25 86 GLY A CA 1
ATOM 661 C C . GLY A 1 86 ? 6.221 0.670 11.364 1.00 95.25 86 GLY A C 1
ATOM 662 O O . GLY A 1 86 ? 6.686 1.560 12.078 1.00 95.25 86 GLY A O 1
ATOM 663 N N . PHE A 1 87 ? 5.159 0.887 10.582 1.00 95.31 87 PHE A N 1
ATOM 664 C CA . PHE A 1 87 ? 4.515 2.196 10.459 1.00 95.31 87 PHE A CA 1
ATOM 665 C C . PHE A 1 87 ? 3.887 2.650 11.773 1.00 95.31 87 PHE A C 1
ATOM 667 O O . PHE A 1 87 ? 2.963 2.021 12.277 1.00 95.31 87 PHE A O 1
ATOM 674 N N . LYS A 1 88 ? 4.306 3.816 12.286 1.00 96.56 88 LYS A N 1
ATOM 675 C CA . LYS A 1 88 ? 3.763 4.389 13.535 1.00 96.56 88 LYS A CA 1
ATOM 676 C C . LYS A 1 88 ? 2.254 4.649 13.483 1.00 96.56 88 LYS A C 1
ATOM 678 O O . LYS A 1 88 ? 1.600 4.615 14.523 1.00 96.56 88 LYS A O 1
ATOM 683 N N . ALA A 1 89 ? 1.712 4.897 12.288 1.00 95.88 89 ALA A N 1
ATOM 684 C CA . ALA A 1 89 ? 0.282 5.085 12.044 1.00 95.88 89 ALA A CA 1
ATOM 685 C C . ALA A 1 89 ? -0.538 3.783 12.160 1.00 95.88 89 ALA A C 1
ATOM 687 O O . ALA A 1 89 ? -1.770 3.832 12.181 1.00 95.88 89 ALA A O 1
ATOM 688 N N . LEU A 1 90 ? 0.120 2.624 12.270 1.00 97.12 90 LEU A N 1
ATOM 689 C CA . LEU A 1 90 ? -0.502 1.316 12.437 1.00 97.12 90 LEU A CA 1
ATOM 690 C C . LEU A 1 90 ? -0.194 0.765 13.833 1.00 97.12 90 LEU A C 1
ATOM 692 O O . LEU A 1 90 ? 0.927 0.848 14.325 1.00 97.12 90 LEU A O 1
ATOM 696 N N . ARG A 1 91 ? -1.201 0.172 14.479 1.00 97.56 91 ARG A N 1
ATOM 697 C CA . ARG A 1 91 ? -1.011 -0.613 15.710 1.00 97.56 91 ARG A CA 1
ATOM 698 C C . ARG A 1 91 ? -0.545 -2.027 15.402 1.00 97.56 91 ARG A C 1
ATOM 700 O O . ARG A 1 91 ? 0.230 -2.598 16.159 1.00 97.56 91 ARG A O 1
ATOM 707 N N . ALA A 1 92 ? -1.066 -2.598 14.321 1.00 97.88 92 ALA A N 1
ATOM 708 C CA . ALA A 1 92 ? -0.700 -3.921 13.848 1.00 97.88 92 ALA A CA 1
ATOM 709 C C . ALA A 1 92 ? -0.950 -4.040 12.343 1.00 97.88 92 ALA A C 1
ATOM 711 O O . ALA A 1 92 ? -1.892 -3.453 11.800 1.00 97.88 92 ALA A O 1
ATOM 712 N N . LEU A 1 93 ? -0.129 -4.856 11.691 1.00 98.25 93 LEU A N 1
ATOM 713 C CA . LEU A 1 93 ? -0.280 -5.251 10.300 1.00 98.25 93 LEU A CA 1
ATOM 714 C C . LEU A 1 93 ? 0.011 -6.749 10.188 1.00 98.25 93 LEU A C 1
ATOM 716 O O . LEU A 1 93 ? 0.928 -7.260 10.827 1.00 98.25 93 LEU A O 1
ATOM 720 N N . ARG A 1 94 ? -0.784 -7.457 9.388 1.00 98.25 94 ARG A N 1
ATOM 721 C CA . ARG A 1 94 ? -0.568 -8.864 9.036 1.00 98.25 94 ARG A CA 1
ATOM 722 C C . ARG A 1 94 ? -0.867 -9.072 7.560 1.00 98.25 94 ARG A C 1
ATOM 724 O O . ARG A 1 94 ? -1.967 -8.744 7.107 1.00 98.25 94 ARG A O 1
ATOM 731 N N . LEU A 1 95 ?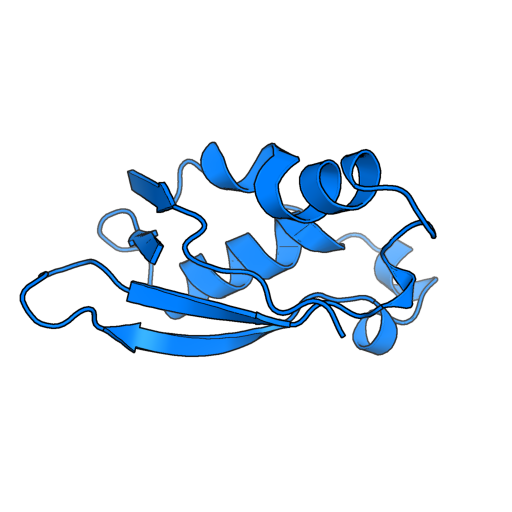 0.087 -9.637 6.829 1.00 98.12 95 LEU A N 1
ATOM 732 C CA . LEU A 1 95 ? -0.148 -10.157 5.485 1.00 98.12 95 LEU A CA 1
ATOM 733 C C . LEU A 1 95 ? -0.918 -11.476 5.621 1.00 98.12 95 LEU A C 1
ATOM 735 O O . LEU A 1 95 ? -0.459 -12.379 6.314 1.00 98.12 95 LEU A O 1
ATOM 739 N N . GLU A 1 96 ? -2.117 -11.542 5.042 1.00 98.25 96 GLU A N 1
ATOM 740 C CA . GLU A 1 96 ? -2.997 -12.719 5.158 1.00 98.25 96 GLU A CA 1
ATOM 741 C C . GLU A 1 96 ? -2.851 -13.659 3.959 1.00 98.25 96 GLU A C 1
ATOM 743 O O . GLU A 1 96 ? -2.834 -14.870 4.143 1.00 98.25 96 GLU A O 1
ATOM 748 N N . ASP A 1 97 ? -2.740 -13.109 2.748 1.00 98.31 97 ASP A N 1
ATOM 749 C CA . ASP A 1 97 ? -2.681 -13.881 1.508 1.00 98.31 97 ASP A CA 1
ATOM 750 C C . ASP A 1 97 ? -1.996 -13.071 0.392 1.00 98.31 97 ASP A C 1
ATOM 752 O O . ASP A 1 97 ? -1.943 -11.836 0.458 1.00 98.31 97 ASP A O 1
ATOM 756 N N . LEU A 1 98 ? -1.491 -13.767 -0.628 1.00 98.06 98 LEU A N 1
ATOM 757 C CA . LEU A 1 98 ? -0.933 -13.207 -1.855 1.00 98.06 98 LEU A CA 1
ATOM 758 C C . LEU A 1 98 ? -1.451 -13.977 -3.069 1.00 98.06 98 LEU A C 1
ATOM 760 O O . LEU A 1 98 ? -1.258 -15.183 -3.196 1.00 98.06 98 LEU A O 1
ATOM 764 N N . ARG A 1 99 ? -2.016 -13.244 -4.030 1.00 98.19 99 ARG A N 1
ATOM 765 C CA . ARG A 1 99 ? -2.296 -13.780 -5.361 1.00 98.19 99 ARG A CA 1
ATOM 766 C C . ARG A 1 99 ? -1.085 -13.546 -6.265 1.00 98.19 99 ARG A C 1
ATOM 768 O O . ARG A 1 99 ? -0.832 -12.405 -6.643 1.00 98.19 99 ARG A O 1
ATOM 775 N N . VAL A 1 100 ? -0.394 -14.618 -6.642 1.00 97.00 100 VAL A N 1
ATOM 776 C CA . VAL A 1 100 ? 0.665 -14.598 -7.665 1.00 97.00 100 VAL A CA 1
ATOM 777 C C . VAL A 1 100 ? 0.019 -14.865 -9.038 1.00 97.00 100 VAL A C 1
ATOM 779 O O . VAL A 1 100 ? -0.762 -15.816 -9.130 1.00 97.00 100 VAL A O 1
ATOM 782 N N . PRO A 1 101 ? 0.227 -14.001 -10.052 1.00 94.44 101 PRO A N 1
ATOM 783 C CA . PRO A 1 101 ? -0.413 -14.120 -11.365 1.00 94.44 101 PRO A CA 1
ATOM 784 C C . PRO A 1 101 ? 0.150 -15.248 -12.237 1.00 94.44 101 PRO A C 1
ATOM 786 O O . PRO A 1 101 ? 1.310 -15.660 -12.018 1.00 94.44 101 PRO A O 1
#